Protein AF-A0A2E4J2N1-F1 (afdb_monomer)

Secondary structure (DSSP, 8-state):
----------GGG----------------PPPPEEE-S---HHHHHHHHHHHHHTT-GGGEEE---GGG-SGGG-TTTTSPPPTT--HHHHHHHHT--STT-S--HHHHHHHHHHHHT---

Solvent-accessible surface area (backbone atoms only — not comparable to full-atom values): 7976 Å² total; per-residue (Å²): 143,84,84,86,81,88,77,80,83,70,82,79,75,74,83,72,87,77,79,72,78,67,79,76,75,72,80,65,85,70,86,74,73,44,78,41,69,53,50,49,41,52,68,58,51,52,53,51,48,50,54,32,42,76,71,75,38,51,87,40,53,49,79,36,39,30,79,90,46,57,54,68,86,65,52,84,42,56,89,54,80,84,72,84,90,64,54,71,70,61,46,30,64,55,24,48,54,56,76,95,72,68,67,88,54,54,86,58,50,51,58,50,50,32,62,75,69,63,65,82,122

Mean predicted aligned error: 11.5 Å

Radius of gyration: 25.91 Å; Cα contacts (8 Å, |Δi|>4): 84; chains: 1; bounding box: 76×25×57 Å

Foldseek 3Di:
DDDDDPDDDDPVPPDDPPPPPPPPPPPPVDDAQEEAAAFFALVVVVVVLVVCVVSVRNVSYYYAHPPCPRDVVSLPQNPPDDDPPDDPVRVCSNTNGDPVPDDDPCVVVVVVVCVVVVVPD

Sequence (121 aa):
MFCPILGRIDKRLIGRAVKIRSIGIRLRWRVTPLLFTEGGRANQYAKIQRAYALENAPDQVQLHHCEQYEDPASRKLDDVPLPEGLTYEEYFEYAYVNVSEHRFRHWHAVPWLRNLFRMDG

Structure (mmCIF, N/CA/C/O backbone):
data_AF-A0A2E4J2N1-F1
#
_entry.id   AF-A0A2E4J2N1-F1
#
loop_
_atom_site.group_PDB
_atom_site.id
_atom_site.type_symbol
_atom_site.label_atom_id
_atom_site.label_alt_id
_atom_site.label_comp_id
_atom_site.label_asym_id
_atom_site.label_entity_id
_atom_site.label_seq_id
_atom_site.pdbx_PDB_ins_code
_atom_site.Cartn_x
_atom_site.Cartn_y
_atom_site.Cartn_z
_atom_site.occupancy
_atom_site.B_iso_or_equiv
_atom_site.auth_seq_id
_atom_site.auth_comp_id
_atom_site.auth_asym_id
_atom_site.auth_atom_id
_atom_site.pdbx_PDB_model_num
ATOM 1 N N . MET A 1 1 ? -54.798 -15.146 -29.775 1.00 38.66 1 MET A N 1
ATOM 2 C CA . MET A 1 1 ? -53.972 -15.618 -28.647 1.00 38.66 1 MET A CA 1
ATOM 3 C C . MET A 1 1 ? -54.066 -14.559 -27.557 1.00 38.66 1 MET A C 1
ATOM 5 O O . MET A 1 1 ? -53.501 -13.487 -27.696 1.00 38.66 1 MET A O 1
ATOM 9 N N . PHE A 1 2 ? -54.934 -14.819 -26.581 1.00 27.75 2 PHE A N 1
ATOM 10 C CA . PHE A 1 2 ? -55.189 -14.018 -25.384 1.00 27.75 2 PHE A CA 1
ATOM 11 C C . PHE A 1 2 ? -54.525 -14.758 -24.218 1.00 27.75 2 PHE A C 1
ATOM 13 O O . PHE A 1 2 ? -54.686 -15.972 -24.121 1.00 27.75 2 PHE A O 1
ATOM 20 N N . CYS A 1 3 ? -53.851 -14.044 -23.321 1.00 28.67 3 CYS A N 1
ATOM 21 C CA . CYS A 1 3 ? -53.659 -14.500 -21.947 1.00 28.67 3 CYS A CA 1
ATOM 22 C C . CYS A 1 3 ? -53.925 -13.301 -21.017 1.00 28.67 3 CYS A C 1
ATOM 24 O O . CYS A 1 3 ? -53.060 -12.436 -20.880 1.00 28.67 3 CYS A O 1
ATOM 26 N N . PRO A 1 4 ? -55.148 -13.172 -20.465 1.00 46.25 4 PRO A N 1
ATOM 27 C CA . PRO A 1 4 ? -55.458 -12.259 -19.370 1.00 46.25 4 PRO A CA 1
ATOM 28 C C . PRO A 1 4 ? -54.994 -12.924 -18.058 1.00 46.25 4 PRO A C 1
ATOM 30 O O . PRO A 1 4 ? -54.859 -14.138 -17.991 1.00 46.25 4 PRO A O 1
ATOM 33 N N . ILE A 1 5 ? -54.650 -12.208 -16.995 1.00 35.84 5 ILE A N 1
ATOM 34 C CA . ILE A 1 5 ? -55.594 -11.784 -15.957 1.00 35.84 5 ILE A CA 1
ATOM 35 C C . ILE A 1 5 ? -54.909 -10.642 -15.190 1.00 35.84 5 ILE A C 1
ATOM 37 O O . ILE A 1 5 ? -54.064 -10.869 -14.326 1.00 35.84 5 ILE A O 1
ATOM 41 N N . LEU A 1 6 ? -55.289 -9.397 -15.488 1.00 41.91 6 LEU A N 1
ATOM 42 C CA . LEU A 1 6 ? -55.200 -8.324 -14.500 1.00 41.91 6 LEU A CA 1
ATOM 43 C C . LEU A 1 6 ? -56.415 -8.482 -13.580 1.00 41.91 6 LEU A C 1
ATOM 45 O O . LEU A 1 6 ? -57.537 -8.105 -13.923 1.00 41.91 6 LEU A O 1
ATOM 49 N N . GLY A 1 7 ? -56.188 -9.103 -12.425 1.00 34.91 7 GLY A N 1
ATOM 50 C CA . GLY A 1 7 ? -57.162 -9.185 -11.346 1.00 34.91 7 GLY A CA 1
ATOM 51 C C . GLY A 1 7 ? -57.425 -7.799 -10.759 1.00 34.91 7 GLY A C 1
ATOM 52 O O . GLY A 1 7 ? -56.540 -7.150 -10.214 1.00 34.91 7 GLY A O 1
ATOM 53 N N . ARG A 1 8 ? -58.670 -7.358 -10.907 1.00 41.41 8 ARG A N 1
ATOM 54 C CA . ARG A 1 8 ? -59.316 -6.177 -10.325 1.00 41.41 8 ARG A CA 1
ATOM 55 C C . ARG A 1 8 ? -58.927 -5.983 -8.846 1.00 41.41 8 ARG A C 1
ATOM 57 O O . ARG A 1 8 ? -59.283 -6.804 -8.008 1.00 41.41 8 ARG A O 1
ATOM 64 N N . ILE A 1 9 ? -58.232 -4.890 -8.518 1.00 45.19 9 ILE A N 1
ATOM 65 C CA . ILE A 1 9 ? -57.945 -4.511 -7.124 1.00 45.19 9 ILE A CA 1
ATOM 66 C C . ILE A 1 9 ? -59.251 -4.032 -6.479 1.00 45.19 9 ILE A C 1
ATOM 68 O O . ILE A 1 9 ? -59.778 -2.974 -6.831 1.00 45.19 9 ILE A O 1
ATOM 72 N N . ASP A 1 10 ? -59.776 -4.817 -5.541 1.00 38.56 10 ASP A N 1
ATOM 73 C CA . ASP A 1 10 ? -60.887 -4.414 -4.683 1.00 38.56 10 ASP A CA 1
ATOM 74 C C . ASP A 1 10 ? -60.390 -3.392 -3.644 1.00 38.56 10 ASP A C 1
ATOM 76 O O . ASP A 1 10 ? -59.570 -3.693 -2.775 1.00 38.56 10 ASP A O 1
ATOM 80 N N . LYS A 1 11 ? -60.895 -2.157 -3.735 1.00 46.59 11 LYS A N 1
ATOM 81 C CA . LYS A 1 11 ? -60.573 -1.053 -2.817 1.00 46.59 11 LYS A CA 1
ATOM 82 C C . LYS A 1 11 ? -61.202 -1.215 -1.419 1.00 46.59 11 LYS A C 1
ATOM 84 O O . LYS A 1 11 ? -61.083 -0.303 -0.610 1.00 46.59 11 LYS A O 1
ATOM 89 N N . ARG A 1 12 ? -61.859 -2.338 -1.098 1.00 37.53 12 ARG A N 1
ATOM 90 C CA . ARG A 1 12 ? -62.458 -2.606 0.228 1.00 37.53 12 ARG A CA 1
ATOM 91 C C . ARG A 1 12 ? -61.558 -3.342 1.222 1.00 37.53 12 ARG A C 1
ATOM 93 O O . ARG A 1 12 ? -61.972 -3.544 2.356 1.00 37.53 12 ARG A O 1
ATOM 100 N N . LEU A 1 13 ? -60.321 -3.683 0.858 1.00 41.41 13 LEU A N 1
ATOM 101 C CA . LEU A 1 13 ? -59.318 -4.203 1.807 1.00 41.41 13 LEU A CA 1
ATOM 102 C C . LEU A 1 13 ? -58.432 -3.099 2.413 1.00 41.41 13 LEU A C 1
ATOM 104 O O . LEU A 1 13 ? -57.370 -3.361 2.977 1.00 41.41 13 LEU A O 1
ATOM 108 N N . ILE A 1 14 ? -58.906 -1.851 2.349 1.00 44.59 14 ILE A N 1
ATOM 109 C CA . ILE A 1 14 ? -58.487 -0.780 3.252 1.00 44.59 14 ILE A CA 1
ATOM 110 C C . ILE A 1 14 ? -58.971 -1.178 4.649 1.00 44.59 14 ILE A C 1
ATOM 112 O O . ILE A 1 14 ? -60.161 -1.122 4.937 1.00 44.59 14 ILE A O 1
ATOM 116 N N . GLY A 1 15 ? -58.053 -1.582 5.523 1.00 40.44 15 GLY A N 1
ATOM 117 C CA . GLY A 1 15 ? -58.353 -1.708 6.948 1.00 40.44 15 GLY A CA 1
ATOM 118 C C . GLY A 1 15 ? -58.196 -3.108 7.513 1.00 40.44 15 GLY A C 1
ATOM 119 O O . GLY A 1 15 ? -59.140 -3.686 8.033 1.00 40.44 15 GLY A O 1
ATOM 120 N N . ARG A 1 16 ? -56.965 -3.613 7.517 1.00 37.72 16 ARG A N 1
ATOM 121 C CA . ARG A 1 16 ? -56.427 -4.348 8.666 1.00 37.72 16 ARG A CA 1
ATOM 122 C C . ARG A 1 16 ? -54.921 -4.181 8.638 1.00 37.72 16 ARG A C 1
ATOM 124 O O . ARG A 1 16 ? -54.214 -4.837 7.882 1.00 37.72 16 ARG A O 1
ATOM 131 N N . ALA A 1 17 ? -54.454 -3.225 9.435 1.00 41.28 17 ALA A N 1
ATOM 132 C CA . ALA A 1 17 ? -53.047 -3.056 9.731 1.00 41.28 17 ALA A CA 1
ATOM 133 C C . ALA A 1 17 ? -52.537 -4.355 10.363 1.00 41.28 17 ALA A C 1
ATOM 135 O O . ALA A 1 17 ? -52.686 -4.582 11.563 1.00 41.28 17 ALA A O 1
ATOM 136 N N . VAL A 1 18 ? -51.942 -5.226 9.552 1.00 37.09 18 VAL A N 1
ATOM 137 C CA . VAL A 1 18 ? -51.071 -6.267 10.077 1.00 37.09 18 VAL A CA 1
ATOM 138 C C . VAL A 1 18 ? -49.813 -5.530 10.508 1.00 37.09 18 VAL A C 1
ATOM 140 O O . VAL A 1 18 ? -48.945 -5.208 9.701 1.00 37.09 18 VAL A O 1
ATOM 143 N N . LYS A 1 19 ? -49.748 -5.186 11.795 1.00 40.56 19 LYS A N 1
ATOM 144 C CA . LYS A 1 19 ? -48.532 -4.686 12.431 1.00 40.56 19 LYS A CA 1
ATOM 145 C C . LYS A 1 19 ? -47.554 -5.853 12.513 1.00 40.56 19 LYS A C 1
ATOM 147 O O . LYS A 1 19 ? -47.377 -6.455 13.568 1.00 40.56 19 LYS A O 1
ATOM 152 N N . ILE A 1 20 ? -46.938 -6.190 11.382 1.00 42.59 20 ILE A N 1
ATOM 153 C CA . ILE A 1 20 ? -45.740 -7.014 11.372 1.00 42.59 20 ILE A CA 1
ATOM 154 C C . ILE A 1 20 ? -44.709 -6.154 12.092 1.00 42.59 20 ILE A C 1
ATOM 156 O O . ILE A 1 20 ? -44.207 -5.173 11.545 1.00 42.59 20 ILE A O 1
ATOM 160 N N . ARG A 1 21 ? -44.426 -6.467 13.361 1.00 42.47 21 ARG A N 1
ATOM 161 C CA . ARG A 1 21 ? -43.171 -6.042 13.972 1.00 42.47 21 ARG A CA 1
ATOM 162 C C . ARG A 1 21 ? -42.092 -6.802 13.215 1.00 42.47 21 ARG A C 1
ATOM 164 O O . ARG A 1 21 ? -41.660 -7.862 13.652 1.00 42.47 21 ARG A O 1
ATOM 171 N N . SER A 1 22 ? -41.714 -6.302 12.040 1.00 43.09 22 SER A N 1
ATOM 172 C CA . SER A 1 22 ? -40.482 -6.724 11.408 1.00 43.09 22 SER A CA 1
ATOM 173 C C . SER A 1 22 ? -39.410 -6.317 12.402 1.00 43.09 22 SER A C 1
ATOM 175 O O . SER A 1 22 ? -39.102 -5.132 12.544 1.00 43.09 22 SER A O 1
ATOM 177 N N . ILE A 1 23 ? -38.907 -7.285 13.161 1.00 45.16 23 ILE A N 1
ATOM 178 C CA . ILE A 1 23 ? -37.566 -7.214 13.713 1.00 45.16 23 ILE A CA 1
ATOM 179 C C . ILE A 1 23 ? -36.692 -7.009 12.478 1.00 45.16 23 ILE A C 1
ATOM 181 O O . ILE A 1 23 ? -36.391 -7.928 11.722 1.00 45.16 23 ILE A O 1
ATOM 185 N N . GLY A 1 24 ? -36.465 -5.734 12.168 1.00 43.06 24 GLY A N 1
ATOM 186 C CA . GLY A 1 24 ? -35.668 -5.291 11.049 1.00 43.06 24 GLY A CA 1
ATOM 187 C C . GLY A 1 24 ? -34.234 -5.582 11.416 1.00 43.06 24 GLY A C 1
ATOM 188 O O . GLY A 1 24 ? -33.500 -4.675 11.793 1.00 43.06 24 GLY A O 1
ATOM 189 N N . ILE A 1 25 ? -33.838 -6.851 11.333 1.00 45.84 25 ILE A N 1
ATOM 190 C CA . ILE A 1 25 ? -32.434 -7.202 11.219 1.00 45.84 25 ILE A CA 1
ATOM 191 C C . ILE A 1 25 ? -32.040 -6.672 9.845 1.00 45.84 25 ILE A C 1
ATOM 193 O O . ILE A 1 25 ? -32.088 -7.371 8.836 1.00 45.84 25 ILE A O 1
ATOM 197 N N . ARG A 1 26 ? -31.686 -5.385 9.784 1.00 48.41 26 ARG A N 1
ATOM 198 C CA . ARG A 1 26 ? -30.747 -4.934 8.771 1.00 48.41 26 ARG A CA 1
ATOM 199 C C . ARG A 1 26 ? -29.481 -5.714 9.078 1.00 48.41 26 ARG A C 1
ATOM 201 O O . ARG A 1 26 ? -28.719 -5.325 9.960 1.00 48.41 26 ARG A O 1
ATOM 208 N N . LEU A 1 27 ? -29.277 -6.818 8.363 1.00 48.62 27 LEU A N 1
ATOM 209 C CA . LEU A 1 27 ? -27.941 -7.314 8.073 1.00 48.62 27 LEU A CA 1
ATOM 210 C C . LEU A 1 27 ? -27.251 -6.173 7.332 1.00 48.62 27 LEU A C 1
ATOM 212 O O . LEU A 1 27 ? -27.303 -6.060 6.110 1.00 48.62 27 LEU A O 1
ATOM 216 N N . ARG A 1 28 ? -26.723 -5.221 8.098 1.00 55.72 28 ARG A N 1
ATOM 217 C CA . ARG A 1 28 ? -25.858 -4.193 7.564 1.00 55.72 28 ARG A CA 1
ATOM 218 C C . ARG A 1 28 ? -24.577 -4.953 7.285 1.00 55.72 28 ARG A C 1
ATOM 220 O O . ARG A 1 28 ? -23.892 -5.338 8.230 1.00 55.72 28 ARG A O 1
ATOM 227 N N . TRP A 1 29 ? -24.330 -5.254 6.012 1.00 62.25 29 TRP A N 1
ATOM 228 C CA . TRP A 1 29 ? -23.012 -5.670 5.556 1.00 62.25 29 TRP A CA 1
ATOM 229 C C . TRP A 1 29 ? -22.023 -4.686 6.171 1.00 62.25 29 TRP A C 1
ATOM 231 O O . TRP A 1 29 ? -22.081 -3.485 5.908 1.00 62.25 29 TRP A O 1
ATOM 241 N N . ARG A 1 30 ? -21.239 -5.167 7.133 1.00 76.25 30 ARG A N 1
ATOM 242 C CA . ARG A 1 30 ? -20.224 -4.351 7.775 1.00 76.25 30 ARG A CA 1
ATOM 243 C C . ARG A 1 30 ? -18.981 -4.547 6.940 1.00 76.25 30 ARG A C 1
ATOM 245 O O . ARG A 1 30 ? -18.557 -5.684 6.754 1.00 76.25 30 ARG A O 1
ATOM 252 N N . VAL A 1 31 ? -18.438 -3.448 6.435 1.00 90.06 31 VAL A N 1
ATOM 253 C CA . VAL A 1 31 ? -17.124 -3.455 5.803 1.00 90.06 31 VAL A CA 1
ATOM 254 C C . VAL A 1 31 ? -16.142 -4.105 6.777 1.00 90.06 31 VAL A C 1
ATOM 256 O O . VAL A 1 31 ? -16.157 -3.818 7.979 1.00 90.06 31 VAL A O 1
ATOM 259 N N . THR A 1 32 ? -15.373 -5.066 6.277 1.00 94.62 32 THR A N 1
ATOM 260 C CA . THR A 1 32 ? -14.338 -5.735 7.061 1.00 94.62 32 THR A CA 1
ATOM 261 C C . THR A 1 32 ? -13.062 -4.907 6.955 1.00 94.62 32 THR A C 1
ATOM 263 O O . THR A 1 32 ? -12.626 -4.634 5.834 1.00 94.62 32 THR A O 1
ATOM 266 N N . PRO A 1 33 ? -12.444 -4.509 8.077 1.00 96.94 33 PRO A N 1
ATOM 267 C CA . PRO A 1 33 ? -11.157 -3.828 8.056 1.00 96.94 33 PRO A CA 1
ATOM 268 C C . PRO A 1 33 ? -10.080 -4.657 7.353 1.00 96.94 33 PRO A C 1
ATOM 270 O O . PRO A 1 33 ? -10.014 -5.872 7.545 1.00 96.94 33 PRO A O 1
ATOM 273 N N . LEU A 1 34 ? -9.244 -4.004 6.549 1.00 97.62 34 LEU A N 1
ATOM 274 C CA . LEU A 1 34 ? -8.250 -4.651 5.700 1.00 97.62 34 LEU A CA 1
ATOM 275 C C . LEU A 1 34 ? -6.913 -3.908 5.746 1.00 97.62 34 LEU A C 1
ATOM 277 O O . LEU A 1 34 ? -6.858 -2.689 5.591 1.00 97.62 34 LEU A O 1
ATOM 281 N N . LEU A 1 35 ? -5.834 -4.665 5.923 1.00 98.19 35 LEU A N 1
ATOM 282 C CA . LEU A 1 35 ? -4.464 -4.171 5.904 1.00 98.19 35 LEU A CA 1
ATOM 283 C C . LEU A 1 35 ? -3.677 -4.895 4.812 1.00 98.19 35 LEU A C 1
ATOM 285 O O . LEU A 1 35 ? -3.578 -6.121 4.824 1.00 98.19 35 LEU A O 1
ATOM 289 N N . PHE A 1 36 ? -3.076 -4.126 3.913 1.00 98.00 36 PHE A N 1
ATOM 290 C CA . PHE A 1 36 ? -2.062 -4.599 2.978 1.00 98.00 36 PHE A CA 1
ATOM 291 C C . PHE A 1 36 ? -0.687 -4.191 3.498 1.00 98.00 36 PHE A C 1
ATOM 293 O O . PHE A 1 36 ? -0.485 -3.031 3.849 1.00 98.00 36 PHE A O 1
ATOM 300 N N . THR A 1 37 ? 0.263 -5.123 3.558 1.00 97.81 37 THR A N 1
ATOM 301 C CA . THR A 1 37 ? 1.579 -4.861 4.169 1.00 97.81 37 THR A CA 1
ATOM 302 C C . THR A 1 37 ? 2.752 -4.849 3.191 1.00 97.81 37 THR A C 1
ATOM 304 O O . THR A 1 37 ? 3.881 -4.660 3.622 1.00 97.81 37 THR A O 1
ATOM 307 N N . GLU A 1 38 ? 2.524 -5.119 1.905 1.00 97.56 38 GLU A N 1
ATOM 308 C CA . GLU A 1 38 ? 3.599 -5.317 0.917 1.00 97.56 38 GLU A CA 1
ATOM 309 C C . GLU A 1 38 ? 3.301 -4.662 -0.439 1.00 97.56 38 GLU A C 1
ATOM 311 O O . GLU A 1 38 ? 3.709 -5.140 -1.492 1.00 97.56 38 GLU A O 1
ATOM 316 N N . GLY A 1 39 ? 2.591 -3.538 -0.424 1.00 95.19 39 GLY A N 1
ATOM 317 C CA . GLY A 1 39 ? 2.428 -2.707 -1.606 1.00 95.19 39 GLY A CA 1
ATOM 318 C C . GLY A 1 39 ? 1.448 -3.284 -2.622 1.00 95.19 39 GLY A C 1
ATOM 319 O O . GLY A 1 39 ? 0.322 -3.663 -2.292 1.00 95.19 39 GLY A O 1
ATOM 320 N N . GLY A 1 40 ? 1.867 -3.276 -3.884 1.00 94.56 40 GLY A N 1
ATOM 321 C CA . GLY A 1 40 ? 1.005 -3.437 -5.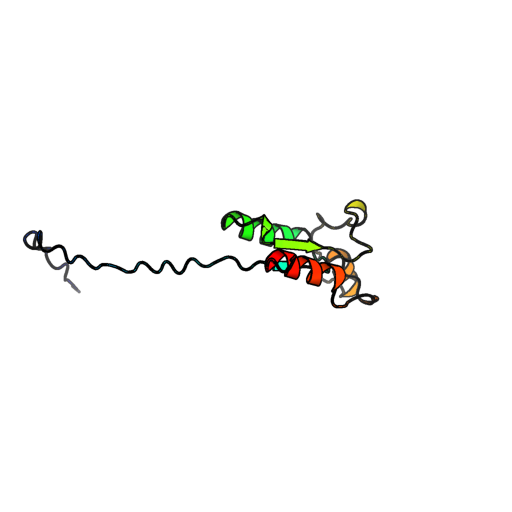043 1.00 94.56 40 GLY A CA 1
ATOM 322 C C . GLY A 1 40 ? 0.877 -2.139 -5.836 1.00 94.56 40 GLY A C 1
ATOM 323 O O . GLY A 1 40 ? 1.413 -1.087 -5.484 1.00 94.56 40 GLY A O 1
ATOM 324 N N . ARG A 1 41 ? 0.135 -2.217 -6.940 1.00 94.94 41 ARG A N 1
ATOM 325 C CA . ARG A 1 41 ? -0.043 -1.084 -7.851 1.00 94.94 41 ARG A CA 1
ATOM 326 C C . ARG A 1 41 ? -0.958 -0.010 -7.264 1.00 94.94 41 ARG A C 1
ATOM 328 O O . ARG A 1 41 ? -2.094 -0.309 -6.877 1.00 94.94 41 ARG A O 1
ATOM 335 N N . ALA A 1 42 ? -0.523 1.248 -7.344 1.00 93.06 42 ALA A N 1
ATOM 336 C CA . ALA A 1 42 ? -1.288 2.410 -6.890 1.00 93.06 42 ALA A CA 1
ATOM 337 C C . ALA A 1 42 ? -2.704 2.460 -7.493 1.00 93.06 42 ALA A C 1
ATOM 339 O O . ALA A 1 42 ? -3.691 2.637 -6.776 1.00 93.06 42 ALA A O 1
ATOM 340 N N . ASN A 1 43 ? -2.836 2.193 -8.797 1.00 92.88 43 ASN A N 1
ATOM 341 C CA . ASN A 1 43 ? -4.132 2.218 -9.477 1.00 92.88 43 ASN A CA 1
ATOM 342 C C . ASN A 1 43 ? -5.120 1.128 -9.012 1.00 92.88 43 ASN A C 1
ATOM 344 O O . ASN A 1 43 ? -6.329 1.307 -9.163 1.00 92.88 43 ASN A O 1
ATOM 348 N N . GLN A 1 44 ? -4.652 0.003 -8.458 1.00 95.31 44 GLN A N 1
ATOM 349 C CA . GLN A 1 44 ? -5.536 -1.017 -7.880 1.00 95.31 44 GLN A CA 1
ATOM 350 C C . GLN A 1 44 ? -5.934 -0.637 -6.460 1.00 95.31 44 GLN A C 1
ATOM 352 O O . GLN A 1 44 ? -7.113 -0.721 -6.115 1.00 95.31 44 GLN A O 1
ATOM 357 N N . TYR A 1 45 ? -4.983 -0.147 -5.663 1.00 95.81 45 TYR A N 1
ATOM 358 C CA . TYR A 1 45 ? -5.284 0.327 -4.319 1.00 95.81 45 TYR A CA 1
ATOM 359 C C . TYR A 1 45 ? -6.289 1.486 -4.331 1.00 95.81 45 TYR A C 1
ATOM 361 O O . TYR A 1 45 ? -7.251 1.465 -3.567 1.00 95.81 45 TYR A O 1
ATOM 369 N N . ALA A 1 46 ? -6.170 2.419 -5.280 1.00 95.81 46 ALA A N 1
ATOM 370 C CA . ALA A 1 46 ? -7.129 3.510 -5.461 1.00 95.81 46 ALA A CA 1
ATOM 371 C C . ALA A 1 46 ? -8.573 3.013 -5.689 1.00 95.81 46 ALA A C 1
ATOM 373 O O . ALA A 1 46 ? -9.530 3.619 -5.200 1.00 95.81 46 ALA A O 1
ATOM 374 N N . LYS A 1 47 ? -8.761 1.880 -6.386 1.00 96.94 47 LYS A N 1
ATOM 375 C CA . LYS A 1 47 ? -10.090 1.259 -6.557 1.00 96.94 47 LYS A CA 1
ATOM 376 C C . LYS A 1 47 ? -10.631 0.720 -5.235 1.00 96.94 47 LYS A C 1
ATOM 378 O O . LYS A 1 47 ? -11.814 0.895 -4.952 1.00 96.94 47 LYS A O 1
ATOM 383 N N . ILE A 1 48 ? -9.775 0.093 -4.430 1.00 97.06 48 ILE A N 1
ATOM 384 C CA . ILE A 1 48 ? -10.146 -0.448 -3.118 1.00 97.06 48 ILE A CA 1
ATOM 385 C C . ILE A 1 48 ? -10.492 0.697 -2.161 1.00 97.06 48 ILE A C 1
ATOM 387 O O . ILE A 1 48 ? -11.566 0.682 -1.567 1.00 97.06 48 ILE A O 1
ATOM 391 N N . GLN A 1 49 ? -9.655 1.735 -2.079 1.00 97.25 49 GLN A N 1
ATOM 392 C CA . GLN A 1 49 ? -9.945 2.931 -1.283 1.00 97.25 49 GLN A CA 1
ATOM 393 C C . GLN A 1 49 ? -11.278 3.569 -1.680 1.00 97.25 49 GLN A C 1
ATOM 395 O O . GLN A 1 49 ? -12.088 3.904 -0.817 1.00 97.25 49 GLN A O 1
ATOM 400 N N . ARG A 1 50 ? -11.555 3.675 -2.986 1.00 97.69 50 ARG A N 1
ATOM 401 C CA . ARG A 1 50 ? -12.842 4.178 -3.477 1.00 97.69 50 ARG A CA 1
ATOM 402 C C . ARG A 1 50 ? -14.015 3.301 -3.035 1.00 97.69 50 ARG A C 1
ATOM 404 O O . ARG A 1 50 ? -15.045 3.846 -2.651 1.00 97.69 50 ARG A O 1
ATOM 411 N N . ALA A 1 51 ? -13.877 1.976 -3.069 1.00 96.44 51 ALA A N 1
ATOM 412 C CA . ALA A 1 51 ? -14.921 1.064 -2.601 1.00 96.44 51 ALA A CA 1
ATOM 413 C C . ALA A 1 51 ? -15.213 1.252 -1.100 1.00 96.44 51 ALA A C 1
ATOM 415 O O . ALA A 1 51 ? -16.370 1.385 -0.713 1.00 96.44 51 ALA A O 1
ATOM 416 N N . TYR A 1 52 ? -14.174 1.363 -0.268 1.00 96.81 52 TYR A N 1
ATOM 417 C CA . TYR A 1 52 ? -14.320 1.637 1.167 1.00 96.81 52 TYR A CA 1
ATOM 418 C C . TYR A 1 52 ? -14.939 3.018 1.438 1.00 96.81 52 TYR A C 1
ATOM 420 O O . TYR A 1 52 ? -15.775 3.160 2.332 1.00 96.81 52 TYR A O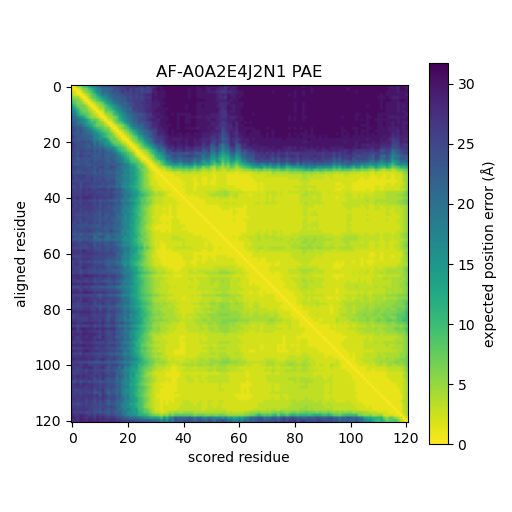 1
ATOM 428 N N . ALA A 1 53 ? -14.590 4.032 0.642 1.00 96.25 53 ALA A N 1
ATOM 429 C CA . ALA A 1 53 ? -15.180 5.365 0.739 1.00 96.25 53 ALA A CA 1
ATOM 430 C C . ALA A 1 53 ? -16.685 5.371 0.410 1.00 96.25 53 ALA A C 1
ATOM 432 O O . ALA A 1 53 ? -17.455 6.019 1.117 1.00 96.25 53 ALA A O 1
ATOM 433 N N . LEU A 1 54 ? -17.123 4.620 -0.610 1.00 96.00 54 LEU A N 1
ATOM 434 C CA . LEU A 1 54 ? -18.547 4.480 -0.963 1.00 96.00 54 LEU A CA 1
ATOM 435 C C . LEU A 1 54 ? -19.376 3.855 0.169 1.00 96.00 54 LEU A C 1
ATOM 437 O O . LEU A 1 54 ? -20.542 4.199 0.348 1.00 96.00 54 LEU A O 1
ATOM 441 N N . GLU A 1 55 ? -18.753 3.000 0.976 1.00 94.50 55 GLU A N 1
ATOM 442 C CA . GLU A 1 55 ? -19.365 2.384 2.155 1.00 94.50 55 GLU A CA 1
ATOM 443 C C . GLU A 1 55 ? -19.222 3.229 3.437 1.00 94.50 55 GLU A C 1
ATOM 445 O O . GLU A 1 55 ? -19.591 2.785 4.526 1.00 94.50 55 GLU A O 1
ATOM 450 N N . ASN A 1 56 ? -18.744 4.476 3.329 1.00 94.50 56 ASN A N 1
ATOM 451 C CA . ASN A 1 56 ? -18.481 5.382 4.455 1.00 94.50 56 ASN A CA 1
ATOM 452 C C . ASN A 1 56 ? -17.478 4.805 5.474 1.00 94.50 56 ASN A C 1
ATOM 454 O O . ASN A 1 56 ? -17.614 5.019 6.680 1.00 94.50 56 ASN A O 1
ATOM 458 N N . ALA A 1 57 ? -16.483 4.054 4.996 1.00 95.56 57 ALA A N 1
ATOM 459 C CA . ALA A 1 57 ? -15.453 3.425 5.818 1.00 95.56 57 ALA A CA 1
ATOM 460 C C . ALA A 1 57 ? -14.024 3.616 5.255 1.00 95.56 57 ALA A C 1
ATOM 462 O O . ALA A 1 57 ? -13.264 2.649 5.240 1.00 95.56 57 ALA A O 1
ATOM 463 N N . PRO A 1 58 ? -13.619 4.819 4.792 1.00 95.69 58 PRO A N 1
ATOM 464 C CA . PRO A 1 58 ? -12.318 5.017 4.137 1.00 95.69 58 PRO A CA 1
ATOM 465 C C . PRO A 1 58 ? -11.124 4.626 5.024 1.00 95.69 58 PRO A C 1
ATOM 467 O O . PRO A 1 58 ? -10.149 4.081 4.518 1.00 95.69 58 PRO A O 1
ATOM 470 N N . ASP A 1 59 ? -11.233 4.809 6.342 1.00 94.81 59 ASP A N 1
ATOM 471 C CA . ASP A 1 59 ? -10.156 4.514 7.300 1.00 94.81 59 ASP A CA 1
ATOM 472 C C . ASP A 1 59 ? -10.036 3.019 7.655 1.00 94.81 59 ASP A C 1
ATOM 474 O O . ASP A 1 59 ? -9.131 2.613 8.387 1.00 94.81 59 ASP A O 1
ATOM 478 N N . GLN A 1 60 ? -10.955 2.177 7.161 1.00 96.25 60 GLN A N 1
ATOM 479 C CA . GLN A 1 60 ? -10.920 0.729 7.390 1.00 96.25 60 GLN A CA 1
ATOM 480 C C . GLN A 1 60 ? -10.027 -0.023 6.401 1.00 96.25 60 GLN A C 1
ATOM 482 O O . GLN A 1 60 ? -9.884 -1.237 6.537 1.00 96.25 60 GLN A O 1
ATOM 487 N N . VAL A 1 61 ? -9.422 0.663 5.431 1.00 97.56 61 VAL A N 1
ATOM 488 C CA . VAL A 1 61 ? -8.397 0.081 4.567 1.00 97.56 61 VAL A CA 1
ATOM 489 C C . VAL A 1 61 ? -7.084 0.837 4.726 1.00 97.56 61 VAL A C 1
ATOM 491 O O . VAL A 1 61 ? -7.053 2.065 4.699 1.00 97.56 61 VAL A O 1
ATOM 494 N N . GLN A 1 62 ? -5.996 0.096 4.914 1.00 97.62 62 GLN A N 1
ATOM 495 C CA . GLN A 1 62 ? -4.650 0.642 5.069 1.00 97.62 62 GLN A CA 1
ATOM 496 C C . GLN A 1 62 ? -3.663 -0.122 4.183 1.00 97.62 62 GLN A C 1
ATOM 498 O O . GLN A 1 62 ? -3.826 -1.322 3.944 1.00 97.62 62 GLN A O 1
ATOM 503 N N . LEU A 1 63 ? -2.637 0.580 3.706 1.00 97.56 63 LEU A N 1
ATOM 504 C CA . LEU A 1 63 ? -1.589 0.045 2.842 1.00 97.56 63 LEU A CA 1
ATOM 505 C C . LEU A 1 63 ? -0.220 0.491 3.348 1.00 97.56 63 LEU A C 1
ATOM 507 O O . LEU A 1 63 ? 0.028 1.685 3.491 1.00 97.56 63 LEU A O 1
ATOM 511 N N . HIS A 1 64 ? 0.670 -0.477 3.533 1.00 97.44 64 HIS A N 1
ATOM 512 C CA . HIS A 1 64 ? 2.115 -0.282 3.574 1.00 97.44 64 HIS A CA 1
ATOM 513 C C . HIS A 1 64 ? 2.740 -0.859 2.307 1.00 97.44 64 HIS A C 1
ATOM 515 O O . HIS A 1 64 ? 2.264 -1.869 1.783 1.00 97.44 64 HIS A O 1
ATOM 521 N N . HIS A 1 65 ? 3.817 -0.235 1.839 1.00 97.25 65 HIS A N 1
ATOM 522 C CA . HIS A 1 65 ? 4.667 -0.765 0.777 1.00 97.25 65 HIS A CA 1
ATOM 523 C C . HIS A 1 65 ? 5.839 -1.554 1.374 1.00 97.25 65 HIS A C 1
ATOM 525 O O . HIS A 1 65 ? 6.130 -1.438 2.563 1.00 97.25 65 HIS A O 1
ATOM 531 N N . CYS A 1 66 ? 6.525 -2.357 0.556 1.00 96.06 66 CYS A N 1
ATOM 532 C CA . CYS A 1 66 ? 7.827 -2.898 0.953 1.00 96.06 66 CYS A CA 1
ATOM 533 C C . CYS A 1 66 ? 8.794 -1.751 1.297 1.00 96.06 66 CYS A C 1
ATOM 535 O O . CYS A 1 66 ? 8.704 -0.686 0.694 1.00 96.06 66 CYS A O 1
ATOM 537 N N . GLU A 1 67 ? 9.745 -1.988 2.204 1.00 94.31 67 GLU A N 1
ATOM 538 C CA . GLU A 1 67 ? 10.660 -0.967 2.758 1.00 94.31 67 GLU A CA 1
ATOM 539 C C . GLU A 1 67 ? 11.353 -0.117 1.676 1.00 94.31 67 GLU A C 1
ATOM 541 O O . GLU A 1 67 ? 11.381 1.107 1.757 1.00 94.31 67 GLU A O 1
ATOM 546 N N . GLN A 1 68 ? 11.828 -0.743 0.594 1.00 94.88 68 GLN A N 1
ATOM 547 C CA . GLN A 1 68 ? 12.477 -0.034 -0.521 1.00 94.88 68 GLN A CA 1
ATOM 548 C C . GLN A 1 68 ? 11.544 0.894 -1.318 1.00 94.88 68 GLN A C 1
ATOM 550 O O . GLN A 1 68 ? 12.014 1.717 -2.100 1.00 94.88 68 GLN A O 1
ATOM 555 N N . TYR A 1 69 ? 10.234 0.735 -1.136 1.00 96.06 69 TYR A N 1
ATOM 556 C CA . TYR A 1 69 ? 9.178 1.479 -1.809 1.00 96.06 69 TYR A CA 1
ATOM 557 C C . TYR A 1 69 ? 8.294 2.270 -0.844 1.00 96.06 69 TYR A C 1
ATOM 559 O O . TYR A 1 69 ? 7.219 2.709 -1.247 1.00 96.06 69 TYR A O 1
ATOM 567 N N . GLU A 1 70 ? 8.685 2.436 0.424 1.00 93.56 70 GLU A N 1
ATOM 568 C CA . GLU A 1 70 ? 7.909 3.208 1.404 1.00 93.56 70 GLU A CA 1
ATOM 569 C C . GLU A 1 70 ? 7.809 4.682 0.988 1.00 93.56 70 GLU A C 1
ATOM 571 O O . GLU A 1 70 ? 6.713 5.251 0.943 1.00 93.56 70 GLU A O 1
ATOM 576 N N . ASP A 1 71 ? 8.939 5.267 0.580 1.00 95.56 71 ASP A N 1
ATOM 577 C CA . ASP A 1 71 ? 9.006 6.624 0.042 1.00 95.56 71 ASP A CA 1
ATOM 578 C C . ASP A 1 71 ? 8.255 6.716 -1.299 1.00 95.56 71 ASP A C 1
ATOM 580 O O . ASP A 1 71 ? 8.645 6.050 -2.264 1.00 95.56 71 ASP A O 1
ATOM 584 N N . PRO A 1 72 ? 7.213 7.559 -1.420 1.00 94.50 72 PRO A N 1
ATOM 585 C CA . PRO A 1 72 ? 6.541 7.805 -2.691 1.00 94.50 72 PRO A CA 1
ATOM 586 C C . PRO A 1 72 ? 7.464 8.197 -3.845 1.00 94.50 72 PRO A C 1
ATOM 588 O O . PRO A 1 72 ? 7.197 7.806 -4.977 1.00 94.50 72 PRO A O 1
ATOM 591 N N . ALA A 1 73 ? 8.572 8.896 -3.589 1.00 95.94 73 ALA A N 1
ATOM 592 C CA . ALA A 1 73 ? 9.505 9.293 -4.644 1.00 95.94 73 ALA A CA 1
ATOM 593 C C . ALA A 1 73 ? 10.232 8.099 -5.298 1.00 95.94 73 ALA A C 1
ATOM 595 O O . ALA A 1 73 ? 10.722 8.203 -6.426 1.00 95.94 73 ALA A O 1
ATOM 596 N N . SER A 1 74 ? 10.282 6.948 -4.620 1.00 95.56 74 SER A N 1
ATOM 597 C CA . SER A 1 74 ? 10.839 5.707 -5.171 1.00 95.56 74 SER A CA 1
ATOM 598 C C . SER A 1 74 ? 9.893 5.010 -6.163 1.00 95.56 74 SER A C 1
ATOM 600 O O . SER A 1 74 ? 10.338 4.201 -6.981 1.00 95.56 74 SER A O 1
ATOM 602 N N . ARG A 1 75 ? 8.595 5.346 -6.138 1.00 95.69 75 ARG A N 1
ATOM 603 C CA . ARG A 1 75 ? 7.538 4.688 -6.911 1.00 95.69 75 ARG A CA 1
ATOM 604 C C . ARG A 1 75 ? 7.254 5.412 -8.227 1.00 95.69 75 ARG A C 1
ATOM 606 O O . ARG A 1 75 ? 6.308 6.177 -8.371 1.00 95.69 75 ARG A O 1
ATOM 613 N N . LYS A 1 76 ? 8.114 5.168 -9.217 1.00 95.56 76 LYS A N 1
ATOM 614 C CA . LYS A 1 76 ? 8.135 5.903 -10.499 1.00 95.56 76 LYS A CA 1
ATOM 615 C C . LYS A 1 76 ? 7.079 5.469 -11.525 1.00 95.56 76 LYS A C 1
ATOM 617 O O . LYS A 1 76 ? 6.913 6.133 -12.542 1.00 95.56 76 LYS A O 1
ATOM 622 N N . LEU A 1 77 ? 6.409 4.346 -11.291 1.00 95.69 77 LEU A N 1
ATOM 623 C CA . LEU A 1 77 ? 5.497 3.675 -12.224 1.00 95.69 77 LEU A CA 1
ATOM 624 C C . LEU A 1 77 ? 4.020 3.746 -11.788 1.00 95.69 77 LEU A C 1
ATOM 626 O O . LEU A 1 77 ? 3.179 3.056 -12.369 1.00 95.69 77 LEU A O 1
ATOM 630 N N . ASP A 1 78 ? 3.684 4.570 -10.786 1.00 93.88 78 ASP A N 1
ATOM 631 C CA . ASP A 1 78 ? 2.330 4.649 -10.208 1.00 93.88 78 ASP A CA 1
ATOM 632 C C . ASP A 1 78 ? 1.279 5.011 -11.268 1.00 93.88 78 ASP A C 1
ATOM 634 O O . ASP A 1 78 ? 0.219 4.378 -11.336 1.00 93.88 78 ASP A O 1
ATOM 638 N N . ASP A 1 79 ? 1.627 5.947 -12.154 1.00 92.75 79 ASP A N 1
ATOM 639 C CA . ASP A 1 79 ? 0.761 6.461 -13.219 1.00 92.75 79 ASP A CA 1
ATOM 640 C C . ASP A 1 79 ? 1.007 5.805 -14.589 1.00 92.75 79 ASP A C 1
ATOM 642 O O . ASP A 1 79 ? 0.388 6.177 -15.588 1.00 92.75 79 ASP A O 1
ATOM 646 N N . VAL A 1 80 ? 1.899 4.812 -14.664 1.00 94.56 80 VAL A N 1
ATOM 647 C CA . VAL A 1 80 ? 2.266 4.171 -15.932 1.00 94.56 80 VAL A CA 1
ATOM 648 C C . VAL A 1 80 ? 1.314 2.998 -16.227 1.00 94.56 80 VAL A C 1
ATOM 650 O O . VAL A 1 80 ? 1.105 2.125 -15.371 1.00 94.56 80 VAL A O 1
ATOM 653 N N . PRO A 1 81 ? 0.691 2.933 -17.422 1.00 93.62 81 PRO A N 1
ATOM 654 C CA . PRO A 1 81 ? -0.091 1.771 -17.841 1.00 93.62 81 PRO A CA 1
ATOM 655 C C . PRO A 1 81 ? 0.748 0.491 -17.822 1.00 93.62 81 PRO A C 1
ATOM 657 O O . PRO A 1 81 ? 1.941 0.532 -18.099 1.00 93.62 81 PRO A O 1
ATOM 660 N N . LEU A 1 82 ? 0.126 -0.650 -17.510 1.00 94.62 82 LEU A N 1
ATOM 661 C CA . LEU A 1 82 ? 0.836 -1.929 -17.574 1.00 94.62 82 LEU A CA 1
ATOM 662 C C . LEU A 1 82 ? 0.916 -2.364 -19.044 1.00 94.62 82 LEU A C 1
ATOM 664 O O . LEU A 1 82 ? -0.149 -2.546 -19.641 1.00 94.62 82 LEU A O 1
ATOM 668 N N . PRO A 1 83 ? 2.111 -2.508 -19.633 1.00 94.81 83 PRO A N 1
ATOM 669 C CA . PRO A 1 83 ? 2.243 -3.025 -20.987 1.00 94.81 83 PRO A CA 1
ATOM 670 C C . PRO A 1 83 ? 1.884 -4.516 -21.052 1.00 94.81 83 PRO A C 1
ATOM 672 O O . PRO A 1 83 ? 1.928 -5.242 -20.057 1.00 94.81 83 PRO A O 1
ATOM 675 N N . GLU A 1 84 ? 1.516 -4.972 -22.246 1.00 96.56 84 GLU A N 1
ATOM 676 C CA . GLU A 1 84 ? 1.328 -6.394 -22.530 1.00 96.56 84 GLU A CA 1
ATOM 677 C C . GLU A 1 84 ? 2.683 -7.085 -22.744 1.00 96.56 84 GLU A C 1
ATOM 679 O O . GLU A 1 84 ? 3.652 -6.454 -23.163 1.00 96.56 84 GLU A O 1
ATOM 684 N N . GLY A 1 85 ? 2.743 -8.393 -22.484 1.00 96.88 85 GLY A N 1
ATOM 685 C CA . GLY A 1 85 ? 3.930 -9.207 -22.771 1.00 96.88 85 GLY A CA 1
ATOM 686 C C . GLY A 1 85 ? 5.071 -9.109 -21.755 1.00 96.88 85 GLY A C 1
ATOM 687 O O . GLY A 1 85 ? 6.162 -9.576 -22.062 1.00 96.88 85 GLY A O 1
ATOM 688 N N . LEU A 1 86 ? 4.827 -8.541 -20.569 1.00 96.88 86 LEU A N 1
ATOM 689 C CA . LEU A 1 86 ? 5.824 -8.473 -19.498 1.00 96.88 86 LEU A CA 1
ATOM 690 C C . LEU A 1 86 ? 6.232 -9.854 -18.977 1.00 96.88 86 LEU A C 1
ATOM 692 O O . LEU A 1 86 ? 5.394 -10.752 -18.831 1.00 96.88 86 LEU A O 1
ATOM 696 N N . THR A 1 87 ? 7.497 -9.977 -18.586 1.00 97.38 87 THR A N 1
ATOM 697 C CA . THR A 1 87 ? 7.943 -11.053 -17.699 1.00 97.38 87 THR A CA 1
ATOM 698 C C . THR A 1 87 ? 7.459 -10.818 -16.264 1.00 97.38 87 THR A C 1
ATOM 700 O O . THR A 1 87 ? 6.913 -9.765 -15.916 1.00 97.38 87 THR A O 1
ATOM 703 N N . TYR A 1 88 ? 7.655 -11.811 -15.393 1.00 94.38 88 TYR A N 1
ATOM 704 C CA . TYR A 1 88 ? 7.318 -11.664 -13.978 1.00 94.38 88 TYR A CA 1
ATOM 705 C C . TYR A 1 88 ? 8.178 -10.605 -13.287 1.00 94.38 88 TYR A C 1
ATOM 707 O O . TYR A 1 88 ? 7.657 -9.820 -12.501 1.00 94.38 88 TYR A O 1
ATOM 715 N N . GLU A 1 89 ? 9.469 -10.560 -13.604 1.00 94.62 89 GLU A N 1
ATOM 716 C CA . GLU A 1 89 ? 10.427 -9.609 -13.041 1.00 94.62 89 GLU A CA 1
ATOM 717 C C . GLU A 1 89 ? 10.036 -8.181 -13.405 1.00 94.62 89 GLU A C 1
ATOM 719 O O . GLU A 1 89 ? 9.925 -7.332 -12.523 1.00 94.62 89 GLU A O 1
ATOM 724 N N . GLU A 1 90 ? 9.723 -7.945 -14.680 1.00 95.25 90 GLU A N 1
ATOM 725 C CA . GLU A 1 90 ? 9.252 -6.643 -15.140 1.00 95.25 90 GLU A CA 1
ATOM 726 C C . GLU A 1 90 ? 7.931 -6.274 -14.456 1.00 95.25 90 GLU A C 1
ATOM 728 O O . GLU A 1 90 ? 7.773 -5.161 -13.962 1.00 95.25 90 GLU A O 1
ATOM 733 N N . TYR A 1 91 ? 6.986 -7.2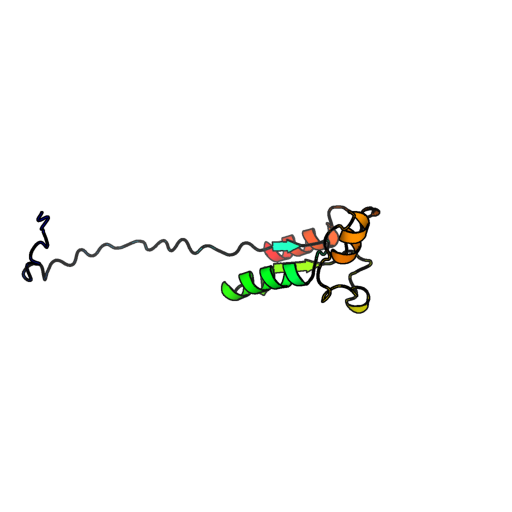13 -14.340 1.00 95.38 91 TYR A N 1
ATOM 734 C CA . TYR A 1 91 ? 5.735 -6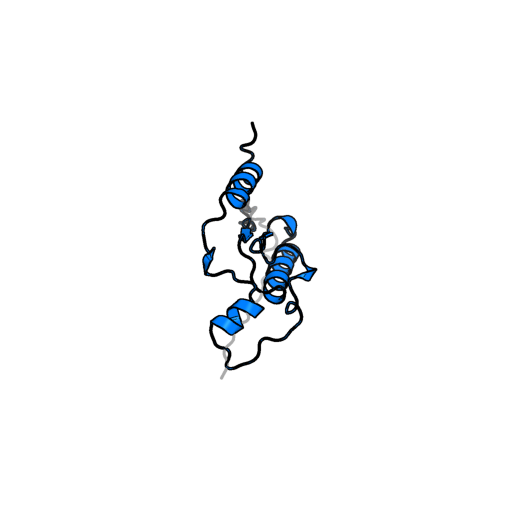.967 -13.624 1.00 95.38 91 TYR A CA 1
ATOM 735 C C . TYR A 1 91 ? 5.958 -6.584 -12.150 1.00 95.38 91 TYR A C 1
ATOM 737 O O . TYR A 1 91 ? 5.262 -5.704 -11.630 1.00 95.38 91 TYR A O 1
ATOM 745 N N . PHE A 1 92 ? 6.916 -7.212 -11.463 1.00 95.00 92 PHE A N 1
ATOM 746 C CA . PHE A 1 92 ? 7.210 -6.914 -10.060 1.00 95.00 92 PHE A CA 1
ATOM 747 C C . PHE A 1 92 ? 7.700 -5.482 -9.847 1.00 95.00 92 PHE A C 1
ATOM 749 O O . PHE A 1 92 ? 7.356 -4.889 -8.821 1.00 95.00 92 PHE A O 1
ATOM 756 N N . GLU A 1 93 ? 8.393 -4.890 -10.821 1.00 94.06 93 GLU A N 1
ATOM 757 C CA . GLU A 1 93 ? 8.768 -3.473 -10.779 1.00 94.06 93 GLU A CA 1
ATOM 758 C C . GLU A 1 93 ? 7.531 -2.562 -10.790 1.00 94.06 93 GLU A C 1
ATOM 760 O O . GLU A 1 93 ? 7.431 -1.647 -9.972 1.00 94.06 93 GLU A O 1
ATOM 765 N N . TYR A 1 94 ? 6.540 -2.850 -11.642 1.00 95.44 94 TYR A N 1
ATOM 766 C CA . TYR A 1 94 ? 5.275 -2.096 -11.688 1.00 95.44 94 TYR A CA 1
ATOM 767 C C . TYR A 1 94 ? 4.429 -2.273 -10.428 1.00 95.44 94 TYR A C 1
ATOM 769 O O . TYR A 1 94 ? 3.646 -1.388 -10.075 1.00 95.44 94 TYR A O 1
ATOM 777 N N . ALA A 1 9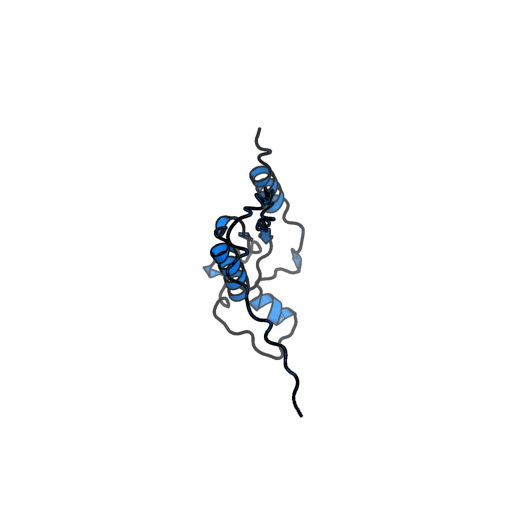5 ? 4.518 -3.441 -9.792 1.00 95.00 95 ALA A N 1
ATOM 778 C CA . ALA A 1 95 ? 3.771 -3.775 -8.587 1.00 95.00 95 ALA A CA 1
ATOM 779 C C . ALA A 1 95 ? 4.497 -3.389 -7.289 1.00 95.00 95 ALA A C 1
ATOM 781 O O . ALA A 1 95 ? 3.908 -3.542 -6.219 1.00 95.00 95 ALA A O 1
ATOM 782 N N . TYR A 1 96 ? 5.729 -2.877 -7.375 1.00 96.38 96 TYR A N 1
ATOM 783 C CA . TYR A 1 96 ? 6.576 -2.544 -6.227 1.00 96.38 96 TYR A CA 1
ATOM 784 C C . TYR A 1 96 ? 6.742 -3.716 -5.260 1.00 96.38 96 TYR A C 1
ATOM 786 O O . TYR A 1 96 ? 6.605 -3.573 -4.043 1.00 96.38 96 TYR A O 1
ATOM 794 N N . VAL A 1 97 ? 7.022 -4.892 -5.819 1.00 95.00 97 VAL A N 1
ATOM 795 C CA . VAL A 1 97 ? 7.229 -6.124 -5.057 1.00 95.00 97 VAL A CA 1
ATOM 796 C C . VAL A 1 97 ? 8.718 -6.311 -4.788 1.00 95.00 97 VAL A C 1
ATOM 798 O O . VAL A 1 97 ? 9.538 -6.233 -5.698 1.00 95.00 97 VAL A O 1
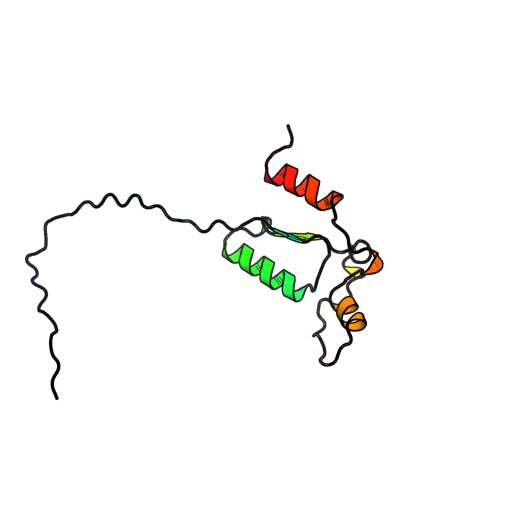ATOM 801 N N . ASN A 1 98 ? 9.073 -6.613 -3.538 1.00 94.81 98 ASN A N 1
ATOM 802 C CA . ASN A 1 98 ? 10.391 -7.141 -3.195 1.00 94.81 98 ASN A CA 1
ATOM 803 C C . ASN A 1 98 ? 10.269 -8.645 -2.902 1.00 94.81 98 ASN A C 1
ATOM 805 O O . ASN A 1 98 ? 9.810 -9.043 -1.831 1.00 94.81 98 ASN A O 1
ATOM 809 N N . VAL A 1 99 ? 10.680 -9.473 -3.867 1.00 93.38 99 VAL A N 1
ATOM 810 C CA . VAL A 1 99 ? 10.553 -10.936 -3.785 1.00 93.38 99 VAL A CA 1
ATOM 811 C C . VAL A 1 99 ? 11.485 -11.534 -2.730 1.00 93.38 99 VAL A C 1
ATOM 813 O O . VAL A 1 99 ? 11.064 -12.423 -1.994 1.00 93.38 99 VAL A O 1
ATOM 816 N N . SER A 1 100 ? 12.730 -11.053 -2.620 1.00 94.44 100 SER A N 1
ATOM 817 C CA . SER A 1 100 ? 13.716 -11.621 -1.685 1.00 94.44 100 SER A CA 1
ATOM 818 C C . SER A 1 100 ? 13.325 -11.409 -0.227 1.00 94.44 100 SER A C 1
ATOM 820 O O . SER A 1 100 ? 13.669 -12.214 0.632 1.00 94.44 100 SER A O 1
ATOM 822 N N . GLU A 1 101 ? 12.578 -10.342 0.046 1.00 94.00 101 GLU A N 1
ATOM 823 C CA . GLU A 1 101 ? 12.155 -9.9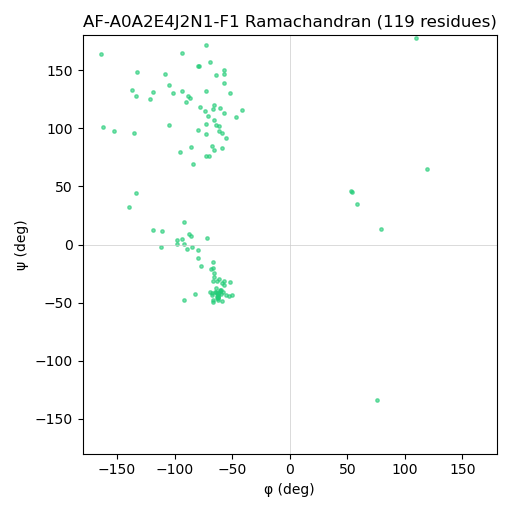82 1.391 1.00 94.00 101 GLU A CA 1
ATOM 824 C C . GLU A 1 101 ? 10.733 -10.444 1.732 1.00 94.00 101 GLU A C 1
ATOM 826 O O . GLU A 1 101 ? 10.287 -10.155 2.844 1.00 94.00 101 GLU A O 1
ATOM 831 N N . HIS A 1 102 ? 10.006 -11.116 0.829 1.00 95.56 102 HIS A N 1
ATOM 832 C CA . HIS A 1 102 ? 8.593 -11.481 1.010 1.00 95.56 102 HIS A CA 1
ATOM 833 C C . HIS A 1 102 ? 8.366 -12.319 2.279 1.00 95.56 102 HIS A C 1
ATOM 835 O O . HIS A 1 102 ? 8.835 -13.454 2.390 1.00 95.56 102 HIS A O 1
ATOM 841 N N . ARG A 1 103 ? 7.652 -11.751 3.263 1.00 96.00 103 ARG A N 1
ATOM 842 C CA . ARG A 1 103 ? 7.368 -12.402 4.552 1.00 96.00 103 ARG A CA 1
ATOM 843 C C . ARG A 1 103 ? 6.239 -11.707 5.298 1.00 96.00 103 ARG A C 1
ATOM 845 O O . ARG A 1 103 ? 5.934 -10.540 5.074 1.00 96.00 103 ARG A O 1
ATOM 852 N N . PHE A 1 104 ? 5.683 -12.392 6.293 1.00 97.38 104 PHE A N 1
ATOM 853 C CA . PHE A 1 104 ? 4.703 -11.781 7.185 1.00 97.38 104 PHE A CA 1
ATOM 854 C C . PHE A 1 104 ? 5.288 -10.575 7.948 1.00 97.38 104 PHE A C 1
ATOM 856 O O . PHE A 1 104 ? 6.211 -10.707 8.760 1.00 97.38 104 PHE A O 1
ATOM 863 N N . ARG A 1 105 ? 4.708 -9.391 7.714 1.00 97.25 105 ARG A N 1
ATOM 864 C CA . ARG A 1 105 ? 5.117 -8.108 8.309 1.00 97.25 105 ARG A CA 1
ATOM 865 C C . ARG A 1 105 ? 4.486 -7.910 9.684 1.00 97.25 105 ARG A C 1
ATOM 867 O O . ARG A 1 105 ? 3.605 -7.071 9.878 1.00 97.25 105 ARG A O 1
ATOM 874 N N . HIS A 1 106 ? 4.922 -8.710 10.653 1.00 97.31 106 HIS A N 1
ATOM 875 C CA . HIS A 1 106 ? 4.363 -8.692 12.008 1.00 97.31 106 HIS A CA 1
ATOM 876 C C . HIS A 1 106 ? 4.445 -7.312 12.681 1.00 97.31 106 HIS A C 1
ATOM 878 O O . HIS A 1 106 ? 3.542 -6.958 13.431 1.00 97.31 106 HI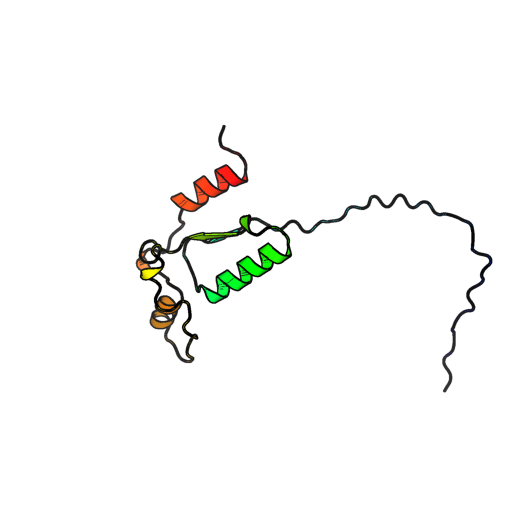S A O 1
ATOM 884 N N . TRP A 1 107 ? 5.466 -6.506 12.378 1.00 96.56 107 TRP A N 1
ATOM 885 C CA . TRP A 1 107 ? 5.611 -5.1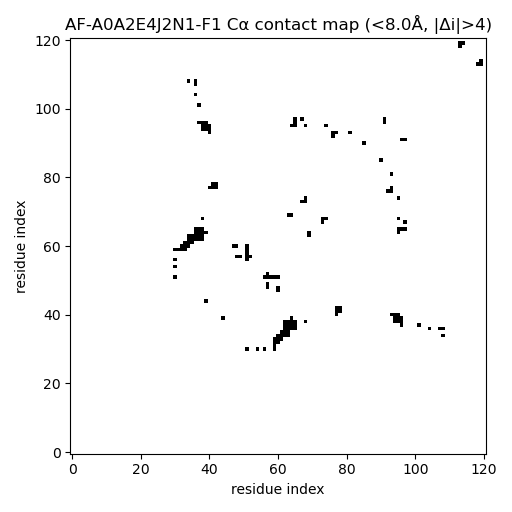48 12.915 1.00 96.56 107 TRP A CA 1
ATOM 886 C C . TRP A 1 107 ? 4.560 -4.151 12.399 1.00 96.56 107 TRP A C 1
ATOM 888 O O . TRP A 1 107 ? 4.303 -3.167 13.081 1.00 96.56 107 TRP A O 1
ATOM 898 N N . HIS A 1 108 ? 3.904 -4.408 11.261 1.00 97.25 108 HIS A N 1
ATOM 899 C CA . HIS A 1 108 ? 2.714 -3.657 10.834 1.00 97.25 108 HIS A CA 1
ATOM 900 C C . HIS A 1 108 ? 1.431 -4.334 11.329 1.00 97.25 108 HIS A C 1
ATOM 902 O O . HIS A 1 108 ? 0.562 -3.693 11.918 1.00 97.25 108 HIS A O 1
ATOM 908 N N . ALA A 1 109 ? 1.323 -5.650 11.126 1.00 97.44 109 ALA A N 1
ATOM 909 C CA . ALA A 1 109 ? 0.094 -6.392 11.385 1.00 97.44 109 ALA A CA 1
ATOM 910 C C . ALA A 1 109 ? -0.264 -6.473 12.877 1.00 97.44 109 ALA A C 1
ATOM 912 O O . ALA A 1 109 ? -1.424 -6.282 13.231 1.00 97.44 109 ALA A O 1
ATOM 913 N N . VAL A 1 110 ? 0.699 -6.741 13.765 1.00 97.56 110 VAL A N 1
ATOM 914 C CA . VAL A 1 110 ? 0.418 -6.919 15.199 1.00 97.56 110 VAL A CA 1
ATOM 915 C C . VAL A 1 110 ? -0.054 -5.611 15.846 1.00 97.56 110 VAL A C 1
ATOM 917 O O . VAL A 1 110 ? -1.113 -5.643 16.476 1.00 97.56 110 VAL A O 1
ATOM 920 N N . PRO A 1 111 ? 0.626 -4.456 15.677 1.00 97.06 111 PRO A N 1
ATOM 921 C CA . PRO A 1 111 ? 0.112 -3.187 16.196 1.00 97.06 111 PRO A CA 1
ATOM 922 C C . PRO A 1 111 ? -1.249 -2.811 15.602 1.00 97.06 111 PRO A C 1
ATOM 924 O O . PRO A 1 111 ? -2.135 -2.363 16.328 1.00 97.06 111 PRO A O 1
ATOM 927 N N . TRP A 1 112 ? -1.455 -3.057 14.304 1.00 97.56 112 TRP A N 1
ATOM 928 C CA . TRP A 1 112 ? -2.737 -2.792 13.654 1.00 97.56 112 TRP A CA 1
ATOM 929 C C . TRP A 1 112 ? -3.876 -3.632 14.248 1.00 97.56 112 TRP A C 1
ATOM 931 O O . TRP A 1 112 ? -4.928 -3.088 14.583 1.00 97.56 112 TRP A O 1
ATOM 941 N N . LEU A 1 113 ? -3.661 -4.938 14.448 1.00 96.75 113 LEU A N 1
ATOM 942 C CA . LEU A 1 113 ? -4.638 -5.833 15.076 1.00 96.75 113 LEU A CA 1
ATOM 943 C C . LEU A 1 113 ? -4.928 -5.425 16.525 1.00 96.75 113 LEU A C 1
ATOM 945 O O . LEU A 1 113 ? -6.089 -5.428 16.934 1.00 96.75 113 LEU A O 1
ATOM 949 N N . ARG A 1 114 ? -3.900 -5.042 17.293 1.00 96.94 114 ARG A N 1
ATOM 950 C CA . ARG A 1 114 ? -4.076 -4.561 18.670 1.00 96.94 114 ARG A CA 1
ATOM 951 C C . ARG A 1 114 ? -4.983 -3.339 18.729 1.00 96.94 114 ARG A C 1
ATOM 953 O O . ARG A 1 114 ? -5.952 -3.354 19.486 1.00 96.94 114 ARG A O 1
ATOM 960 N N . ASN A 1 115 ? -4.731 -2.341 17.884 1.00 95.06 115 ASN A N 1
ATOM 961 C CA . ASN A 1 115 ? -5.576 -1.154 17.785 1.00 95.06 115 ASN A CA 1
ATOM 962 C C . ASN A 1 115 ? -7.002 -1.520 17.331 1.00 95.06 115 ASN A C 1
ATOM 964 O O . ASN A 1 115 ? -7.988 -1.094 17.935 1.00 95.06 115 ASN A O 1
ATOM 968 N N . LEU A 1 116 ? -7.125 -2.375 16.309 1.00 94.62 116 LEU A N 1
ATOM 969 C CA . LEU A 1 116 ? -8.415 -2.786 15.754 1.00 94.62 116 LEU A CA 1
ATOM 970 C C . LEU A 1 116 ? -9.314 -3.471 16.795 1.00 94.62 116 LEU A C 1
ATOM 972 O O . LEU A 1 116 ? -10.516 -3.202 16.855 1.00 94.62 116 LEU A O 1
ATOM 976 N N . PHE A 1 117 ? -8.734 -4.343 17.618 1.00 94.75 117 PHE A N 1
ATOM 977 C CA . PHE A 1 117 ? -9.448 -5.069 18.666 1.00 94.75 117 PHE A CA 1
ATOM 978 C C . PHE A 1 117 ? -9.394 -4.389 20.038 1.00 94.75 117 PHE A C 1
ATOM 980 O O . PHE A 1 117 ? -9.926 -4.944 20.998 1.00 94.75 117 PHE A O 1
ATOM 987 N N . ARG A 1 118 ? -8.807 -3.186 20.132 1.00 93.81 118 ARG A N 1
ATOM 988 C CA . ARG A 1 118 ? -8.656 -2.414 21.378 1.00 93.81 118 ARG A CA 1
ATOM 989 C C . ARG A 1 118 ? -7.976 -3.224 22.485 1.00 93.81 118 ARG A C 1
ATOM 991 O O . ARG A 1 118 ? -8.429 -3.246 23.624 1.00 93.81 118 ARG A O 1
ATOM 998 N N . MET A 1 119 ? -6.899 -3.912 22.121 1.00 90.75 119 MET A N 1
ATOM 999 C CA . MET A 1 119 ? -6.081 -4.732 23.022 1.00 90.75 119 MET A CA 1
ATOM 1000 C C . MET A 1 119 ? -4.994 -3.919 23.744 1.00 90.75 119 MET A C 1
ATOM 1002 O O . MET A 1 119 ? -4.138 -4.495 24.412 1.00 90.75 119 MET A O 1
ATOM 1006 N N . ASP A 1 120 ? -5.007 -2.594 23.601 1.00 74.88 120 ASP A N 1
ATOM 1007 C CA . ASP A 1 120 ? -4.132 -1.680 24.330 1.00 74.88 120 ASP A CA 1
ATOM 1008 C C . ASP A 1 120 ? -4.782 -1.344 25.678 1.00 74.88 120 ASP A C 1
ATOM 1010 O O . ASP A 1 120 ? -5.524 -0.371 25.809 1.00 74.88 120 ASP A O 1
ATOM 1014 N N . GLY A 1 121 ? -4.558 -2.235 26.647 1.00 56.03 121 GLY A N 1
ATOM 1015 C CA . GLY A 1 121 ? -4.820 -2.045 28.074 1.00 56.03 121 GLY A CA 1
ATOM 1016 C C . GLY A 1 121 ? -3.521 -2.010 28.863 1.00 56.03 121 GLY A C 1
ATOM 1017 O O . GLY A 1 121 ? -2.544 -2.650 28.405 1.00 56.03 121 GLY A O 1
#

pLDDT: mean 82.18, std 23.15, range [27.75, 98.19]

Nearest PDB structures (foldseek):
  6tdz-assembly1_C  TM=5.563E-01  e=7.079E-01  Euglena gracilis
  7tmq-assembly1_F  TM=5.600E-01  e=1.510E+00  Saccharomyces cerevisiae
  6j5i-assembly1_B  TM=5.330E-01  e=1.510E+00  Sus scrofa
  5fl7-assembly1_B  TM=5.150E-01  e=2.445E+00  Yarrowia lipolytica
  8zi3-assembly1_A  TM=5.139E-01  e=3.006E+00  Acinetobacter baumannii AB5075